Protein AF-A0A923P1H6-F1 (afdb_monomer_lite)

Foldseek 3Di:
DVVVVVVVVVVVVVVVVVVCQVPPCPHPVVVVVVVVVVVVVVVVVVVVVVVVVVVVVVVVVVVVVVVVVVVVCCVPVVDADPPDDDDDDPPDPVVVVVVVVVD

Radius of gyration: 40.37 Å; chains: 1; bounding box: 66×23×120 Å

Structure (mmCIF, N/CA/C/O backbone):
data_AF-A0A923P1H6-F1
#
_entry.id   AF-A0A923P1H6-F1
#
loop_
_atom_site.group_PDB
_atom_site.id
_atom_site.type_symbol
_atom_site.label_atom_id
_atom_site.label_alt_id
_atom_site.label_comp_id
_atom_site.label_asym_id
_atom_site.label_entity_id
_atom_site.label_seq_id
_atom_site.pdbx_PDB_ins_code
_atom_site.Cartn_x
_atom_site.Cartn_y
_atom_site.Cartn_z
_atom_site.occupancy
_atom_site.B_iso_or_equiv
_atom_site.auth_seq_id
_atom_site.auth_comp_id
_atom_site.auth_asym_id
_atom_site.auth_atom_id
_atom_site.pdbx_PDB_model_num
ATOM 1 N N . MET A 1 1 ? 39.484 12.284 -44.734 1.00 76.88 1 MET A N 1
ATOM 2 C CA . MET A 1 1 ? 39.556 10.960 -44.071 1.00 76.88 1 MET A CA 1
ATOM 3 C C . MET A 1 1 ? 39.105 11.040 -42.611 1.00 76.88 1 MET A C 1
ATOM 5 O O . MET A 1 1 ? 38.208 10.295 -42.248 1.00 76.88 1 MET A O 1
ATOM 9 N N . LEU A 1 2 ? 39.612 12.006 -41.829 1.00 83.69 2 LEU A N 1
ATOM 10 C CA . LEU A 1 2 ? 39.260 12.230 -40.414 1.00 83.69 2 LEU A CA 1
ATOM 11 C C . LEU A 1 2 ? 37.746 12.359 -40.134 1.00 83.69 2 LEU A C 1
ATOM 13 O O . LEU A 1 2 ? 37.215 11.638 -39.300 1.00 83.69 2 LEU A O 1
ATOM 17 N N . LEU A 1 3 ? 37.036 13.211 -40.888 1.00 88.31 3 LEU A N 1
ATOM 18 C CA . LEU A 1 3 ? 35.588 13.427 -40.721 1.00 88.31 3 LEU A CA 1
ATOM 19 C C . LEU A 1 3 ? 34.770 12.139 -40.892 1.00 88.31 3 LEU A C 1
ATOM 21 O O . LEU A 1 3 ? 33.863 11.891 -40.111 1.00 88.31 3 LEU A O 1
ATOM 25 N N . ARG A 1 4 ? 35.132 11.279 -41.855 1.00 92.50 4 ARG A N 1
ATOM 26 C CA . ARG A 1 4 ? 34.442 9.997 -42.087 1.00 92.50 4 ARG A CA 1
ATOM 27 C C . ARG A 1 4 ? 34.613 9.039 -40.905 1.00 92.50 4 ARG A C 1
ATOM 29 O O . ARG A 1 4 ? 33.657 8.380 -40.522 1.00 92.50 4 ARG A O 1
ATOM 36 N N . VAL A 1 5 ? 35.808 8.994 -40.314 1.00 94.69 5 VAL A N 1
ATOM 37 C CA . VAL A 1 5 ? 36.100 8.153 -39.141 1.00 94.69 5 VAL A CA 1
ATOM 38 C C . VAL A 1 5 ? 35.328 8.643 -37.915 1.00 94.69 5 VAL A C 1
ATOM 40 O O . VAL A 1 5 ? 34.713 7.836 -37.223 1.00 94.69 5 VAL A O 1
ATOM 43 N N . VAL A 1 6 ? 35.287 9.960 -37.686 1.00 94.31 6 VAL A N 1
ATOM 44 C CA . VAL A 1 6 ? 34.528 10.565 -36.578 1.00 94.31 6 VAL A CA 1
ATOM 45 C C . VAL A 1 6 ? 33.027 10.301 -36.724 1.00 94.31 6 VAL A C 1
ATOM 47 O O . VAL A 1 6 ? 32.384 9.904 -35.755 1.00 94.31 6 VAL A O 1
ATOM 50 N N . SER A 1 7 ? 32.468 10.440 -37.931 1.00 93.25 7 SER A N 1
ATOM 51 C CA . SER A 1 7 ? 31.056 10.131 -38.188 1.00 93.25 7 SER A CA 1
ATOM 52 C C . SER A 1 7 ? 30.720 8.663 -37.917 1.00 93.25 7 SER A C 1
ATOM 54 O O . SER A 1 7 ? 29.704 8.381 -37.291 1.00 93.25 7 SER A O 1
ATOM 56 N N . ILE A 1 8 ? 31.579 7.726 -38.334 1.00 96.06 8 ILE A N 1
ATOM 57 C CA . ILE A 1 8 ? 31.383 6.291 -38.070 1.00 96.06 8 ILE A CA 1
ATOM 58 C C . ILE A 1 8 ? 31.445 6.007 -36.565 1.00 96.06 8 ILE A C 1
ATOM 60 O O . ILE A 1 8 ? 30.584 5.303 -36.045 1.00 96.06 8 ILE A O 1
ATOM 64 N N . ALA A 1 9 ? 32.407 6.596 -35.850 1.00 95.19 9 ALA A N 1
ATOM 65 C CA . ALA A 1 9 ? 32.517 6.444 -34.401 1.00 95.19 9 ALA A CA 1
ATOM 66 C C . ALA A 1 9 ? 31.269 6.963 -33.665 1.00 95.19 9 ALA A C 1
ATOM 68 O O . ALA A 1 9 ? 30.772 6.298 -32.759 1.00 95.19 9 ALA A O 1
ATOM 69 N N . LEU A 1 10 ? 30.718 8.104 -34.093 1.00 94.38 10 LEU A N 1
ATOM 70 C CA . LEU A 1 10 ? 29.465 8.657 -33.568 1.00 94.38 10 LEU A CA 1
ATOM 71 C C . LEU A 1 10 ? 28.271 7.729 -33.810 1.00 94.38 10 LEU A C 1
ATOM 73 O O . LEU A 1 10 ? 27.474 7.520 -32.900 1.00 94.38 10 LEU A O 1
ATOM 77 N N . VAL A 1 11 ? 28.160 7.140 -35.004 1.00 96.38 11 VAL A N 1
ATOM 78 C CA . VAL A 1 11 ? 27.085 6.186 -35.325 1.00 96.38 11 VAL A CA 1
ATOM 79 C C . VAL A 1 11 ? 27.203 4.917 -34.481 1.00 96.38 11 VAL A C 1
ATOM 81 O O . VAL A 1 11 ? 26.199 4.436 -33.961 1.00 96.38 11 VAL A O 1
ATOM 84 N N . VAL A 1 12 ? 28.418 4.400 -34.287 1.00 96.00 12 VAL A N 1
ATOM 85 C CA . VAL A 1 12 ? 28.663 3.229 -33.431 1.00 96.00 12 VAL A CA 1
ATOM 86 C C . VAL A 1 12 ? 28.340 3.542 -31.969 1.00 96.00 12 VAL A C 1
ATOM 88 O O . VAL A 1 12 ? 27.638 2.767 -31.323 1.00 96.00 12 VAL A O 1
ATOM 91 N N . ALA A 1 13 ? 28.783 4.691 -31.454 1.00 93.94 13 ALA A N 1
ATOM 92 C CA . ALA A 1 13 ? 28.472 5.130 -30.095 1.00 93.94 13 ALA A CA 1
ATOM 93 C C . ALA A 1 13 ? 26.960 5.307 -29.888 1.00 93.94 13 ALA A C 1
ATOM 95 O O . ALA A 1 13 ? 26.419 4.880 -28.867 1.00 93.94 13 ALA A O 1
ATOM 96 N N . LEU A 1 14 ? 26.265 5.874 -30.880 1.00 94.75 14 LEU A N 1
ATOM 97 C CA . LEU A 1 14 ? 24.815 6.013 -30.855 1.00 94.75 14 LEU A CA 1
ATOM 98 C C . LEU A 1 14 ? 24.132 4.640 -30.857 1.00 94.75 14 LEU A C 1
ATOM 100 O O . LEU A 1 14 ? 23.265 4.404 -30.024 1.00 94.75 14 LEU A O 1
ATOM 104 N N . GLY A 1 15 ? 24.554 3.712 -31.720 1.00 94.38 15 GLY A N 1
ATOM 105 C CA . GLY A 1 15 ? 24.020 2.348 -31.765 1.00 94.38 15 GLY A CA 1
ATOM 106 C C . GLY A 1 15 ? 24.208 1.589 -30.448 1.00 94.38 15 GLY A C 1
ATOM 107 O O . GLY A 1 15 ? 23.265 0.975 -29.952 1.00 94.38 15 GLY A O 1
ATOM 108 N N . LEU A 1 16 ? 25.389 1.696 -29.832 1.00 89.81 16 LEU A N 1
ATOM 109 C CA . LEU A 1 16 ? 25.662 1.123 -28.511 1.00 89.81 16 LEU A CA 1
ATOM 110 C C . LEU A 1 16 ? 24.758 1.720 -27.429 1.00 89.81 16 LEU A C 1
ATOM 112 O O . LEU A 1 16 ? 24.256 0.985 -26.581 1.00 89.81 16 LEU A O 1
ATOM 116 N N . LEU A 1 17 ? 24.514 3.033 -27.465 1.00 86.81 17 LEU A N 1
ATOM 117 C CA . LEU A 1 17 ? 23.636 3.697 -26.506 1.00 86.81 17 LEU A CA 1
ATOM 118 C C . LEU A 1 17 ? 22.175 3.261 -26.676 1.00 86.81 17 LEU A C 1
ATOM 120 O O . LEU A 1 17 ? 21.505 3.003 -25.680 1.00 86.81 17 LEU A O 1
ATOM 124 N N . GLN A 1 18 ? 21.701 3.125 -27.919 1.00 86.06 18 GLN A N 1
ATOM 125 C CA . GLN A 1 18 ? 20.352 2.632 -28.218 1.00 86.06 18 GLN A CA 1
ATOM 126 C C . GLN A 1 18 ? 20.166 1.181 -27.747 1.00 86.06 18 GLN A C 1
ATOM 128 O O . GLN A 1 18 ? 19.181 0.873 -27.078 1.00 86.06 18 GLN A O 1
ATOM 133 N N . LEU A 1 19 ? 21.139 0.302 -28.021 1.00 85.44 19 LEU A N 1
ATOM 134 C CA . LEU A 1 19 ? 21.128 -1.081 -27.532 1.00 85.44 19 LEU A CA 1
ATOM 135 C C . LEU A 1 19 ? 21.148 -1.128 -26.004 1.00 85.44 19 LEU A C 1
ATOM 137 O O . LEU A 1 19 ? 20.335 -1.822 -25.397 1.00 85.44 19 LEU A O 1
ATOM 141 N N . ARG A 1 20 ? 22.022 -0.341 -25.370 1.00 83.12 20 ARG A N 1
ATOM 142 C CA . ARG A 1 20 ? 22.068 -0.238 -23.911 1.00 83.12 20 ARG A CA 1
ATOM 143 C C . ARG A 1 20 ? 20.725 0.226 -23.354 1.00 83.12 20 ARG A C 1
ATOM 145 O O . ARG A 1 20 ? 20.281 -0.343 -22.375 1.00 83.12 20 ARG A O 1
ATOM 152 N N . LEU A 1 21 ? 20.042 1.184 -23.978 1.00 76.50 21 LEU A N 1
ATOM 153 C CA . LEU A 1 21 ? 18.737 1.668 -23.515 1.00 76.50 21 LEU A CA 1
ATOM 154 C C . LEU A 1 21 ? 17.635 0.592 -23.593 1.00 76.50 21 LEU A C 1
ATOM 156 O O . LEU A 1 21 ? 16.774 0.528 -22.717 1.00 76.50 21 LEU A O 1
ATOM 160 N N . TRP A 1 22 ? 17.659 -0.260 -24.624 1.00 73.38 22 TRP A N 1
ATOM 161 C CA . TRP A 1 22 ? 16.703 -1.365 -24.785 1.00 73.38 22 TRP A CA 1
ATOM 162 C C . TRP A 1 22 ? 16.973 -2.553 -23.855 1.00 73.38 22 TRP A C 1
ATOM 164 O O . TRP A 1 22 ? 16.023 -3.224 -23.449 1.00 73.38 22 TRP A O 1
ATOM 174 N N . PHE A 1 23 ? 18.241 -2.805 -23.517 1.00 69.31 23 PHE A N 1
ATOM 175 C CA . PHE A 1 23 ? 18.673 -3.946 -22.701 1.00 69.31 23 PHE A CA 1
ATOM 176 C C . PHE A 1 23 ? 19.093 -3.586 -21.265 1.00 69.31 23 PHE A C 1
ATOM 178 O O . PHE A 1 23 ? 19.460 -4.483 -20.514 1.00 69.31 23 PHE A O 1
ATOM 185 N N . SER A 1 24 ? 19.048 -2.313 -20.859 1.00 65.69 24 SER A N 1
ATOM 186 C CA . SER A 1 24 ? 19.384 -1.900 -19.490 1.00 65.69 24 SER A CA 1
ATOM 187 C C . SER A 1 24 ? 18.390 -2.501 -18.495 1.00 65.69 24 SER A C 1
ATOM 189 O O . SER A 1 24 ? 17.180 -2.407 -18.709 1.00 65.69 24 SER A O 1
ATOM 191 N N . GLU A 1 25 ? 18.897 -3.054 -17.390 1.00 56.81 25 GLU A N 1
ATOM 192 C CA . GLU A 1 25 ?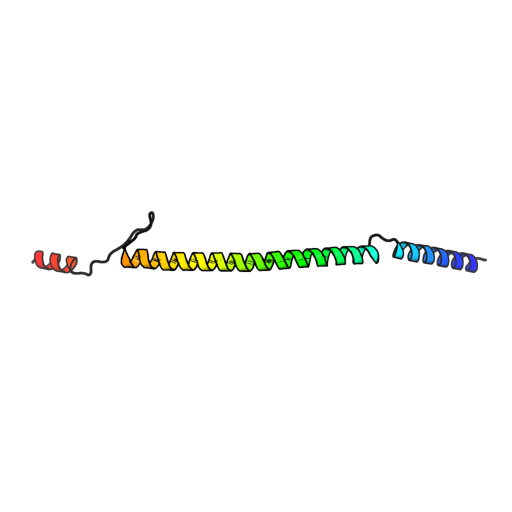 18.109 -3.549 -16.245 1.00 56.81 25 GLU A CA 1
ATOM 193 C C . GLU A 1 25 ? 17.127 -2.489 -15.717 1.00 56.81 25 GLU A C 1
ATOM 195 O O . GLU A 1 25 ? 15.969 -2.797 -15.442 1.00 56.81 25 GLU A O 1
ATOM 200 N N . ASP A 1 26 ? 17.543 -1.220 -15.721 1.00 55.00 26 ASP A N 1
ATOM 201 C CA . ASP A 1 26 ? 16.716 -0.063 -15.341 1.00 55.00 26 ASP A CA 1
ATOM 202 C C . ASP A 1 26 ? 15.843 0.512 -16.485 1.00 55.00 26 ASP A C 1
AT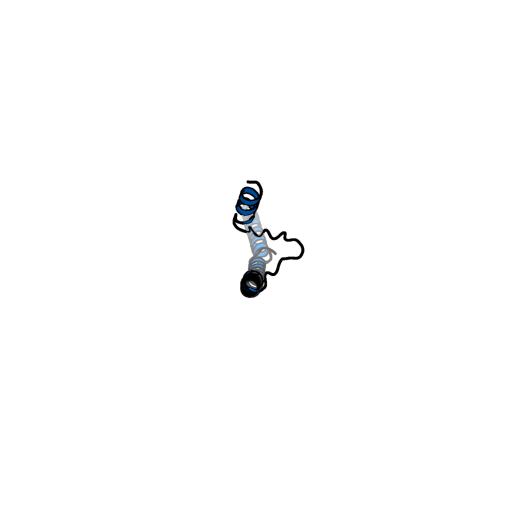OM 204 O O . ASP A 1 26 ? 15.195 1.549 -16.330 1.00 55.00 26 ASP A O 1
ATOM 208 N N . GLY A 1 27 ? 15.841 -0.114 -17.668 1.00 63.12 27 GLY A N 1
ATOM 209 C CA . GLY A 1 27 ? 15.105 0.342 -18.853 1.00 63.12 27 GLY A CA 1
ATOM 210 C C . GLY A 1 27 ? 13.594 0.052 -18.811 1.00 63.12 27 GLY A C 1
ATOM 211 O O . GLY A 1 27 ? 13.035 -0.369 -17.799 1.00 63.12 27 GLY A O 1
ATOM 212 N N . PHE A 1 28 ? 12.907 0.224 -19.952 1.00 56.56 28 PHE A N 1
ATOM 213 C CA . PHE A 1 28 ? 11.443 0.053 -20.104 1.00 56.56 28 PHE A CA 1
ATOM 214 C C . PHE A 1 28 ? 10.876 -1.252 -19.507 1.00 56.56 28 PHE A C 1
ATOM 216 O O . PHE A 1 28 ? 9.722 -1.274 -19.076 1.00 56.56 28 PHE A O 1
ATOM 223 N N . ARG A 1 29 ? 11.670 -2.333 -19.461 1.00 55.31 29 ARG A N 1
ATOM 224 C CA . ARG A 1 29 ? 11.265 -3.614 -18.859 1.00 55.31 29 ARG A CA 1
ATOM 225 C C . ARG A 1 29 ? 11.292 -3.589 -17.328 1.00 55.31 29 ARG A C 1
ATOM 227 O O . ARG A 1 29 ? 10.337 -4.073 -16.727 1.00 55.31 29 ARG A O 1
ATOM 234 N N . GLY A 1 30 ? 12.298 -2.968 -16.710 1.00 57.50 30 GLY A N 1
ATOM 235 C CA . GLY A 1 30 ? 12.400 -2.836 -15.253 1.00 57.50 30 GLY A CA 1
ATOM 236 C C . GLY A 1 30 ? 11.258 -2.002 -14.667 1.00 57.50 30 GLY A C 1
ATOM 237 O O . GLY A 1 30 ? 10.605 -2.415 -13.712 1.00 57.50 30 GLY A O 1
ATOM 238 N N . VAL A 1 31 ? 10.906 -0.883 -15.314 1.00 60.47 31 VAL A N 1
ATOM 239 C CA . VAL A 1 31 ? 9.773 -0.035 -14.889 1.00 60.47 31 VAL A CA 1
ATOM 240 C C . VAL A 1 31 ? 8.424 -0.742 -15.066 1.00 60.47 31 VAL A C 1
ATOM 242 O O . VAL A 1 31 ? 7.529 -0.563 -14.239 1.00 60.47 31 VAL A O 1
ATOM 245 N N . ALA A 1 32 ? 8.255 -1.560 -16.109 1.00 60.44 32 ALA A N 1
ATOM 246 C CA . ALA A 1 32 ? 7.028 -2.330 -16.315 1.00 60.44 32 ALA A CA 1
ATOM 247 C C . ALA A 1 32 ? 6.855 -3.433 -15.256 1.00 60.44 32 ALA A C 1
ATOM 249 O O . ALA A 1 32 ? 5.759 -3.593 -14.716 1.00 60.44 32 ALA A O 1
ATOM 250 N N . GLN A 1 33 ? 7.934 -4.140 -14.904 1.00 59.78 33 GLN A N 1
ATOM 251 C CA . GLN A 1 33 ? 7.916 -5.167 -13.859 1.00 59.78 33 GLN A CA 1
ATOM 252 C C . GLN A 1 33 ? 7.696 -4.562 -12.467 1.00 59.78 33 GLN A C 1
ATOM 254 O O . GLN A 1 33 ? 6.860 -5.056 -11.709 1.00 59.78 33 GLN A O 1
ATOM 259 N N . LEU A 1 34 ? 8.366 -3.447 -12.160 1.00 58.84 34 LEU A N 1
ATOM 260 C CA . LEU A 1 34 ? 8.222 -2.755 -10.880 1.00 58.84 34 LEU A CA 1
ATOM 261 C C . LEU A 1 34 ? 6.828 -2.123 -10.728 1.00 58.84 34 LEU A C 1
ATOM 263 O O . LEU A 1 34 ? 6.255 -2.149 -9.642 1.00 58.84 34 LEU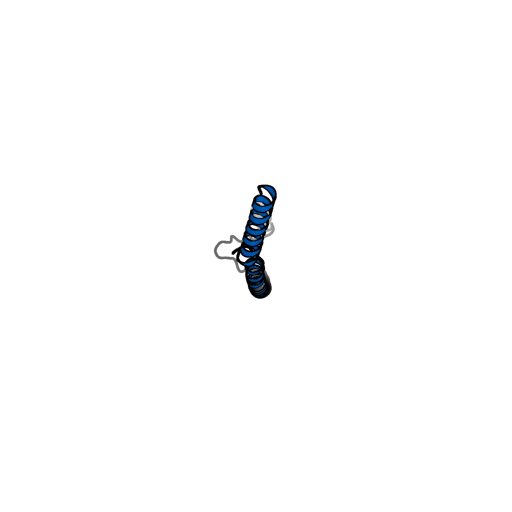 A O 1
ATOM 267 N N . ARG A 1 35 ? 6.224 -1.631 -11.824 1.00 59.97 35 ARG A N 1
ATOM 268 C CA . ARG A 1 35 ? 4.809 -1.214 -11.839 1.00 59.97 35 ARG A CA 1
ATOM 269 C C . ARG A 1 35 ? 3.855 -2.386 -11.619 1.00 59.97 35 ARG A C 1
ATOM 271 O O . ARG A 1 35 ? 2.869 -2.203 -10.913 1.00 59.97 35 ARG A O 1
ATOM 278 N N . GLY A 1 36 ? 4.140 -3.557 -12.190 1.00 60.75 36 GLY A N 1
ATOM 279 C CA . GLY A 1 36 ? 3.343 -4.770 -11.983 1.00 60.75 36 GLY A CA 1
ATOM 280 C C . GLY A 1 36 ? 3.307 -5.194 -10.513 1.00 60.75 36 GLY A C 1
ATOM 281 O O . GLY A 1 36 ? 2.229 -5.317 -9.934 1.00 60.75 36 GLY A O 1
ATOM 282 N N . GLN A 1 37 ? 4.478 -5.293 -9.879 1.00 60.88 37 GLN A N 1
ATOM 283 C CA . GLN A 1 37 ? 4.596 -5.652 -8.459 1.00 60.88 37 GLN A CA 1
ATOM 284 C C . GLN A 1 37 ? 3.931 -4.616 -7.536 1.00 60.88 37 GLN A C 1
ATOM 286 O O . GLN A 1 37 ? 3.288 -4.979 -6.551 1.00 60.88 37 GLN A O 1
ATOM 291 N N . LEU A 1 38 ? 3.997 -3.324 -7.886 1.00 66.12 38 LEU A N 1
ATOM 292 C CA . LEU A 1 38 ? 3.309 -2.266 -7.139 1.00 66.12 38 LEU A CA 1
ATOM 293 C C . LEU A 1 38 ? 1.779 -2.407 -7.168 1.00 66.12 38 LEU A C 1
ATOM 295 O O . LEU A 1 38 ? 1.107 -2.036 -6.205 1.00 66.12 38 LEU A O 1
ATOM 299 N N . VAL A 1 39 ? 1.212 -2.871 -8.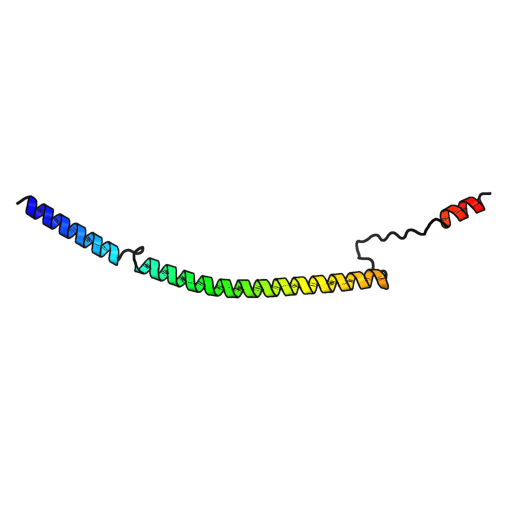285 1.00 66.88 39 VAL A N 1
ATOM 300 C CA . VAL A 1 39 ? -0.242 -3.050 -8.433 1.00 66.88 39 VAL A CA 1
ATOM 301 C C . VAL A 1 39 ? -0.723 -4.219 -7.582 1.00 66.88 39 VAL A C 1
ATOM 303 O O . VAL A 1 39 ? -1.732 -4.082 -6.889 1.00 66.88 39 VAL A O 1
ATOM 306 N N . GLU A 1 40 ? 0.022 -5.321 -7.585 1.00 67.50 40 GLU A N 1
ATOM 307 C CA . GLU A 1 40 ? -0.293 -6.522 -6.813 1.00 67.50 40 GLU A CA 1
ATOM 308 C C . GLU A 1 40 ? -0.202 -6.260 -5.304 1.00 67.50 40 GLU A C 1
ATOM 310 O O . GLU A 1 40 ? -1.181 -6.458 -4.581 1.00 67.50 40 GLU A O 1
ATOM 315 N N . GLN A 1 41 ? 0.890 -5.640 -4.839 1.00 59.66 41 GLN A N 1
ATOM 316 C CA . GLN A 1 41 ? 1.032 -5.259 -3.430 1.00 59.66 41 GLN A CA 1
ATOM 317 C C . GLN A 1 41 ? -0.037 -4.254 -2.972 1.00 59.66 41 GLN A C 1
ATOM 319 O O . GLN A 1 41 ? -0.532 -4.333 -1.848 1.00 59.66 41 GLN A O 1
ATOM 324 N N . ARG A 1 42 ? -0.453 -3.312 -3.833 1.00 64.62 42 ARG A N 1
ATOM 325 C CA . ARG A 1 42 ? -1.551 -2.378 -3.513 1.00 64.62 42 ARG A CA 1
ATOM 326 C C . ARG A 1 42 ? -2.922 -3.046 -3.469 1.00 64.62 42 ARG A C 1
ATOM 328 O O . ARG A 1 42 ? -3.829 -2.494 -2.841 1.00 64.62 42 ARG A O 1
ATOM 335 N N . ALA A 1 43 ? -3.124 -4.151 -4.179 1.00 69.81 43 ALA A N 1
ATOM 336 C CA . ALA A 1 43 ? -4.365 -4.913 -4.110 1.00 69.81 43 ALA A CA 1
ATOM 337 C C . ALA A 1 43 ? -4.434 -5.700 -2.794 1.00 69.81 43 ALA A C 1
ATOM 339 O O . ALA A 1 43 ? -5.434 -5.613 -2.081 1.00 69.81 43 ALA A O 1
ATOM 340 N N . GLU A 1 44 ? -3.341 -6.365 -2.424 1.00 70.31 44 GLU A N 1
ATOM 341 C CA . GLU A 1 44 ? -3.236 -7.114 -1.171 1.00 70.31 44 GLU A CA 1
ATOM 342 C C . GLU A 1 44 ? -3.371 -6.199 0.058 1.00 70.31 44 GLU A C 1
ATOM 344 O O . GLU A 1 44 ? -4.180 -6.456 0.952 1.00 70.31 44 GLU A O 1
ATOM 349 N N . ASN A 1 45 ? -2.670 -5.061 0.058 1.00 77.06 45 ASN A N 1
ATOM 350 C CA . ASN A 1 45 ? -2.717 -4.102 1.162 1.00 77.06 45 ASN A CA 1
ATOM 351 C C . ASN A 1 45 ? -4.125 -3.506 1.353 1.00 77.06 45 ASN A C 1
ATOM 353 O O . ASN A 1 45 ? -4.578 -3.335 2.482 1.00 77.06 45 ASN A O 1
ATOM 357 N N . ARG A 1 46 ? -4.878 -3.276 0.265 1.00 71.12 46 ARG A N 1
ATOM 358 C CA . ARG A 1 46 ? -6.285 -2.845 0.356 1.00 71.12 46 ARG A CA 1
ATOM 359 C C . ARG A 1 46 ? -7.165 -3.887 1.047 1.00 71.12 46 ARG A C 1
ATOM 361 O O . ARG A 1 46 ? -7.959 -3.518 1.908 1.00 71.12 46 ARG A O 1
ATOM 368 N N . GLY A 1 47 ? -6.993 -5.167 0.718 1.00 77.00 47 GLY A N 1
ATOM 369 C CA . GLY A 1 47 ? -7.723 -6.253 1.375 1.00 77.00 47 GLY A CA 1
ATOM 370 C C . GLY A 1 47 ? -7.397 -6.367 2.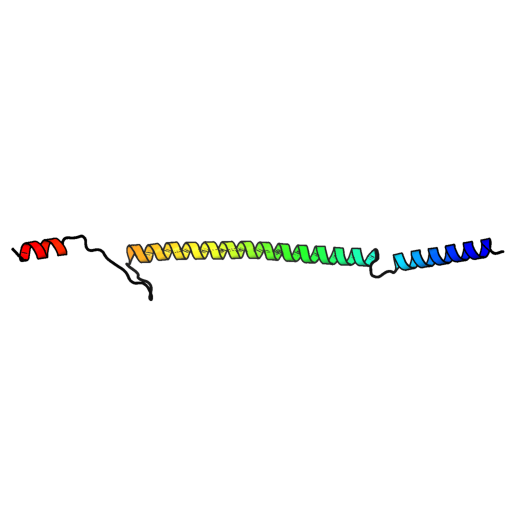867 1.00 77.00 47 GLY A C 1
ATOM 371 O O . GLY A 1 47 ? -8.300 -6.530 3.688 1.00 77.00 47 GLY A O 1
ATOM 372 N N . LEU A 1 48 ? -6.120 -6.227 3.233 1.00 70.38 48 LEU A N 1
ATOM 373 C CA . LEU A 1 48 ? -5.680 -6.235 4.631 1.00 70.38 48 LEU A CA 1
ATOM 374 C C . LEU A 1 48 ? -6.196 -5.018 5.409 1.00 70.38 48 LEU A C 1
ATOM 376 O O . LEU A 1 48 ? -6.684 -5.173 6.527 1.00 70.38 48 LEU A O 1
ATOM 380 N N . ALA A 1 49 ? -6.161 -3.825 4.811 1.00 74.56 49 ALA A N 1
ATOM 381 C CA . ALA A 1 49 ? -6.665 -2.604 5.433 1.00 74.56 49 ALA A CA 1
ATOM 382 C C . ALA A 1 49 ? -8.167 -2.688 5.742 1.00 74.56 49 ALA A C 1
ATOM 384 O O . ALA A 1 49 ? -8.616 -2.207 6.780 1.00 74.56 49 ALA A O 1
ATOM 385 N N . GLU A 1 50 ? -8.953 -3.315 4.867 1.00 76.75 50 GLU A N 1
ATOM 386 C CA . GLU A 1 50 ? -10.389 -3.472 5.092 1.00 76.75 50 GLU A CA 1
ATOM 387 C C . GLU A 1 50 ? -10.704 -4.491 6.195 1.00 76.75 50 GLU A C 1
ATOM 389 O O . GLU A 1 50 ? -11.602 -4.262 7.007 1.00 76.75 50 GLU A O 1
ATOM 394 N N . ARG A 1 51 ? -9.921 -5.573 6.290 1.00 77.56 51 ARG A N 1
ATOM 395 C CA . ARG A 1 51 ? -10.014 -6.530 7.404 1.00 77.56 51 ARG A CA 1
ATOM 396 C C . ARG A 1 51 ? -9.626 -5.888 8.731 1.00 77.56 51 ARG A C 1
ATOM 398 O O . ARG A 1 51 ? -10.359 -6.058 9.698 1.00 77.56 51 ARG A O 1
ATOM 405 N N . ASN A 1 52 ? -8.543 -5.111 8.763 1.00 83.06 52 ASN A N 1
ATOM 406 C CA . ASN A 1 52 ? -8.143 -4.377 9.964 1.00 83.06 52 ASN A CA 1
ATOM 407 C C . ASN A 1 52 ? -9.241 -3.423 10.432 1.00 83.06 52 ASN A C 1
ATOM 409 O O . ASN A 1 52 ? -9.591 -3.464 11.601 1.00 83.06 52 ASN A O 1
ATOM 413 N N . ARG A 1 53 ? -9.864 -2.650 9.532 1.00 78.44 53 ARG A N 1
ATOM 414 C CA . ARG A 1 53 ? -10.981 -1.772 9.923 1.00 78.44 53 ARG A CA 1
ATOM 415 C C . ARG A 1 53 ? -12.165 -2.536 10.514 1.00 78.44 53 ARG A C 1
ATOM 417 O O . ARG A 1 53 ? -12.797 -2.042 11.440 1.00 78.44 53 ARG A O 1
ATOM 424 N N . ARG A 1 54 ? -12.486 -3.722 9.984 1.00 78.31 54 ARG A N 1
ATOM 425 C CA . ARG A 1 54 ? -13.562 -4.563 10.537 1.00 78.31 54 ARG A CA 1
ATOM 426 C C . ARG A 1 54 ? -13.203 -5.097 11.919 1.00 78.31 54 ARG A C 1
ATOM 428 O O . ARG A 1 54 ? -14.021 -4.993 12.820 1.00 78.31 54 ARG A O 1
ATOM 435 N N . LEU A 1 55 ? -11.984 -5.606 12.087 1.00 72.62 55 LEU A N 1
ATOM 436 C CA . LEU A 1 55 ? -11.500 -6.113 13.371 1.00 72.62 55 LEU A CA 1
ATOM 437 C C . LEU A 1 55 ? -11.398 -5.002 14.421 1.00 72.62 55 LEU A C 1
ATOM 439 O O . LEU A 1 55 ? -11.763 -5.213 15.570 1.00 72.62 55 LEU A O 1
ATOM 443 N N . GLU A 1 56 ? -10.951 -3.806 14.040 1.00 77.56 56 GLU A N 1
ATOM 444 C CA . GLU A 1 56 ? -10.932 -2.638 14.926 1.00 77.56 56 GLU A CA 1
ATOM 445 C C . GLU A 1 56 ? -12.342 -2.246 15.371 1.00 77.56 56 GLU A C 1
ATOM 447 O O . GLU A 1 56 ? -12.551 -1.980 16.553 1.00 77.56 56 GLU A O 1
ATOM 452 N N . ALA A 1 57 ? -13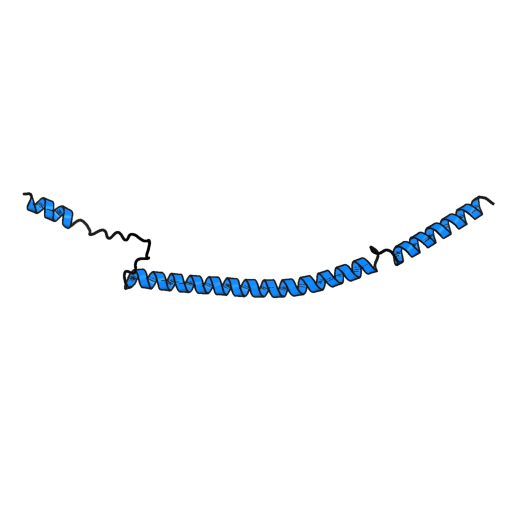.312 -2.251 14.454 1.00 76.19 57 ALA A N 1
ATOM 453 C CA . ALA A 1 57 ? -14.708 -1.987 14.788 1.00 76.19 57 ALA A CA 1
ATOM 454 C C . ALA A 1 57 ? -15.287 -3.064 15.719 1.00 76.19 57 ALA A C 1
ATOM 456 O O . ALA A 1 57 ? -15.970 -2.730 16.680 1.00 76.19 57 ALA A O 1
ATOM 457 N N . GLU A 1 58 ? -14.970 -4.337 15.483 1.00 75.50 58 GLU A N 1
ATOM 458 C CA . GLU A 1 58 ? -15.408 -5.456 16.323 1.00 75.50 58 GLU A CA 1
ATOM 459 C C . GLU A 1 58 ? -14.789 -5.387 17.727 1.00 75.50 58 GLU A C 1
ATOM 461 O O . GLU A 1 58 ? -15.483 -5.541 18.728 1.00 75.50 58 GLU A O 1
ATOM 466 N N . VAL A 1 59 ? -13.498 -5.057 17.836 1.00 77.81 59 VAL A N 1
ATOM 467 C CA . VAL A 1 59 ? -12.837 -4.831 19.131 1.00 77.81 59 VAL A CA 1
ATOM 468 C C . VAL A 1 59 ? -13.432 -3.624 19.855 1.00 77.81 59 VAL A C 1
ATOM 470 O O . VAL A 1 59 ? -13.590 -3.667 21.077 1.00 77.81 59 VAL A O 1
ATOM 473 N N . ALA A 1 60 ? -13.754 -2.548 19.134 1.00 75.25 60 ALA A N 1
ATOM 474 C CA . ALA A 1 60 ? -14.392 -1.374 19.715 1.00 75.25 60 ALA A CA 1
ATOM 475 C C . ALA A 1 60 ? -15.794 -1.704 20.251 1.00 75.25 60 ALA A C 1
ATOM 477 O O . ALA A 1 60 ? -16.091 -1.351 21.390 1.00 75.25 60 ALA A O 1
ATOM 478 N N . ASP A 1 61 ? -16.600 -2.437 19.481 1.00 77.75 61 ASP A N 1
ATOM 479 C CA . ASP A 1 61 ? -17.945 -2.875 19.867 1.00 77.75 61 ASP A CA 1
ATOM 480 C C . ASP A 1 61 ? -17.909 -3.809 21.088 1.00 77.75 61 ASP A C 1
ATOM 482 O O . ASP A 1 61 ? -18.599 -3.577 22.082 1.00 77.75 61 ASP A O 1
ATOM 486 N N . LEU A 1 62 ? -16.999 -4.792 21.091 1.00 74.56 62 LEU A N 1
ATOM 487 C CA . LEU A 1 62 ? -16.786 -5.681 22.236 1.00 74.56 62 LEU A CA 1
ATOM 488 C C . LEU A 1 62 ? -16.394 -4.899 23.494 1.00 74.56 62 LEU A C 1
ATOM 490 O O . LEU A 1 62 ? -16.956 -5.132 24.564 1.00 74.56 62 LEU A O 1
ATOM 494 N N . ARG A 1 63 ? -15.461 -3.942 23.386 1.00 71.38 63 ARG A N 1
ATOM 495 C CA . ARG A 1 63 ? -15.066 -3.090 24.520 1.00 71.38 63 ARG A CA 1
ATOM 496 C C . ARG A 1 63 ? -16.234 -2.264 25.048 1.00 71.38 63 ARG A C 1
ATOM 498 O O . ARG A 1 63 ? -16.393 -2.166 26.261 1.00 71.38 63 ARG A O 1
ATOM 505 N N . GLN A 1 64 ? -17.054 -1.707 24.161 1.00 71.56 64 GLN A N 1
ATOM 506 C CA . GLN A 1 64 ? -18.224 -0.923 24.546 1.00 71.56 64 GLN A CA 1
ATOM 507 C C . GLN A 1 64 ? -19.276 -1.788 25.256 1.00 71.56 64 GLN A C 1
ATOM 509 O O . GLN A 1 64 ? -19.815 -1.376 26.284 1.00 71.56 64 GLN A O 1
ATOM 514 N N . GLY A 1 65 ? -19.498 -3.014 24.772 1.00 72.25 65 GLY A N 1
ATOM 515 C CA . GLY A 1 65 ? -20.370 -3.997 25.413 1.00 72.25 65 GLY A CA 1
ATOM 516 C C . GLY A 1 65 ? -19.891 -4.407 26.809 1.00 72.25 65 GLY A C 1
ATOM 517 O O . GLY A 1 65 ? -20.699 -4.476 27.736 1.00 72.25 65 GLY A O 1
ATOM 518 N N . PHE A 1 66 ? -18.581 -4.612 26.994 1.00 73.81 66 PHE A N 1
ATOM 519 C CA . PHE A 1 66 ? -18.009 -4.904 28.314 1.00 73.81 66 PHE A CA 1
ATOM 520 C C . PHE A 1 66 ? -18.144 -3.729 29.283 1.00 73.81 66 PHE A C 1
ATOM 522 O O . PHE A 1 66 ? -18.544 -3.951 30.422 1.00 73.81 66 PHE A O 1
ATOM 529 N N . SER A 1 67 ? -17.882 -2.494 28.847 1.00 72.81 67 SER A N 1
ATOM 530 C CA . SER A 1 67 ? -18.046 -1.315 29.708 1.00 72.81 67 SER A CA 1
ATOM 531 C C . SER A 1 67 ? -19.500 -1.104 30.139 1.00 72.81 67 SER A C 1
ATOM 533 O O . SER A 1 67 ? -19.754 -0.825 31.308 1.00 72.81 67 SER A O 1
ATOM 535 N N . ALA A 1 68 ? -20.465 -1.308 29.236 1.00 72.56 68 ALA A N 1
ATOM 536 C CA . ALA A 1 68 ? -21.887 -1.231 29.574 1.00 72.56 68 ALA A CA 1
ATOM 537 C C . ALA A 1 68 ? -22.309 -2.319 30.583 1.00 72.56 68 ALA A C 1
ATOM 539 O O . ALA A 1 68 ? -23.101 -2.063 31.494 1.00 72.56 68 ALA A O 1
ATOM 540 N N . LEU A 1 69 ? -21.760 -3.530 30.451 1.00 74.44 69 LEU A N 1
ATOM 541 C CA . LEU A 1 69 ? -22.010 -4.629 31.384 1.00 74.44 69 LEU A CA 1
ATOM 542 C C . LEU A 1 69 ? -21.357 -4.384 32.753 1.00 74.44 69 LEU A C 1
ATOM 544 O O . LEU A 1 69 ? -21.963 -4.660 33.787 1.00 74.44 69 LEU A O 1
ATOM 548 N N . GLU A 1 70 ? -20.141 -3.843 32.767 1.00 79.50 70 GLU A N 1
ATOM 549 C CA . GLU A 1 70 ? -19.398 -3.482 33.975 1.00 79.50 70 GLU A CA 1
ATOM 550 C C . GLU A 1 70 ? -20.123 -2.389 34.769 1.00 79.50 70 GLU A C 1
ATOM 552 O O . GLU A 1 70 ? -20.257 -2.495 35.987 1.00 79.50 70 GLU A O 1
ATOM 557 N N . GLU A 1 71 ? -20.675 -1.383 34.090 1.00 76.25 71 GLU A N 1
ATOM 558 C CA . GLU A 1 71 ? -21.459 -0.324 34.727 1.00 76.25 71 GLU A CA 1
ATOM 559 C C . GLU A 1 71 ? -22.753 -0.863 35.355 1.00 76.25 71 GLU A C 1
ATOM 561 O O . GLU A 1 71 ? -23.084 -0.515 36.492 1.00 76.25 71 GLU A O 1
ATOM 566 N N . ARG A 1 72 ? -23.442 -1.797 34.683 1.00 75.44 72 ARG A N 1
ATOM 567 C CA . ARG A 1 72 ? -24.598 -2.510 35.255 1.00 75.44 72 ARG A CA 1
ATOM 568 C C . ARG A 1 72 ? -24.202 -3.358 36.470 1.00 75.44 72 ARG A C 1
ATOM 570 O O . ARG A 1 72 ? -24.895 -3.328 37.481 1.00 75.44 72 ARG A O 1
ATOM 577 N N . ALA A 1 73 ? -23.082 -4.078 36.405 1.00 81.44 73 ALA A N 1
ATOM 578 C CA . ALA A 1 73 ? -22.598 -4.902 37.513 1.00 81.44 73 ALA A CA 1
ATOM 579 C C . ALA A 1 73 ? -22.176 -4.060 38.731 1.00 81.44 73 ALA A C 1
ATOM 581 O O . ALA A 1 73 ? -22.478 -4.425 39.868 1.00 81.44 73 ALA A O 1
ATOM 582 N N . ARG A 1 74 ? -21.525 -2.912 38.514 1.00 82.31 74 ARG A N 1
ATOM 583 C CA . ARG A 1 74 ? -21.156 -1.984 39.592 1.00 82.31 74 ARG A CA 1
ATOM 584 C C . ARG A 1 74 ? -22.378 -1.309 40.219 1.00 82.31 74 ARG A C 1
ATOM 586 O O . ARG A 1 74 ? -22.445 -1.213 41.440 1.00 82.31 74 ARG A O 1
ATOM 593 N N . SER A 1 75 ? -23.338 -0.862 39.406 1.00 78.31 75 SER A N 1
ATOM 594 C CA . SER A 1 75 ? -24.522 -0.130 39.887 1.00 78.31 75 SER A CA 1
ATOM 595 C C . SER A 1 75 ? -25.553 -1.013 40.594 1.00 78.31 75 SER A C 1
ATOM 597 O O . SER A 1 75 ? -26.048 -0.627 41.649 1.00 78.31 75 SER A O 1
ATOM 599 N N . ASP A 1 76 ? -25.858 -2.195 40.054 1.00 74.19 76 ASP A N 1
ATOM 600 C CA . ASP A 1 76 ? -26.918 -3.055 40.595 1.00 74.19 76 ASP A CA 1
ATOM 601 C C . ASP A 1 76 ? -26.423 -4.068 41.626 1.00 74.19 76 ASP A C 1
ATOM 603 O O . ASP A 1 76 ? -27.132 -4.380 42.582 1.00 74.19 76 ASP A O 1
ATOM 607 N N . LEU A 1 77 ? -25.234 -4.638 41.406 1.00 76.31 77 LEU A N 1
ATOM 608 C CA . LEU A 1 77 ? -24.713 -5.738 42.223 1.00 76.31 77 LEU A CA 1
ATOM 609 C C . LEU A 1 77 ? -23.657 -5.268 43.226 1.00 76.31 77 LEU A C 1
ATOM 611 O O . LEU A 1 77 ? -23.183 -6.074 44.024 1.00 76.31 77 LEU A O 1
ATOM 615 N N . GLY A 1 78 ? -23.277 -3.985 43.191 1.00 75.81 78 GLY A N 1
ATOM 616 C CA . GLY A 1 78 ? -22.222 -3.441 44.047 1.00 75.81 78 GLY A CA 1
ATOM 617 C C . GLY A 1 78 ? -20.877 -4.135 43.828 1.00 75.81 78 GLY A C 1
ATOM 618 O O . GLY A 1 78 ? -20.102 -4.282 44.771 1.00 75.81 78 GLY A O 1
ATOM 619 N N . LEU A 1 79 ? -20.625 -4.627 42.609 1.00 81.25 79 LEU A N 1
ATOM 620 C CA . LEU A 1 79 ? -19.411 -5.366 42.281 1.00 81.25 79 LEU A CA 1
ATOM 621 C C . LEU A 1 79 ? -18.188 -4.439 42.396 1.00 81.25 79 LEU A C 1
ATOM 623 O O . LEU A 1 79 ? -18.172 -3.365 41.800 1.00 81.25 79 LEU A O 1
ATOM 627 N N . ILE A 1 80 ? -17.160 -4.856 43.137 1.00 77.31 80 ILE A N 1
ATOM 628 C CA . ILE A 1 80 ? -15.903 -4.111 43.310 1.00 77.31 80 ILE A CA 1
ATOM 629 C C . ILE A 1 80 ? -14.777 -4.939 42.690 1.00 77.31 80 ILE A C 1
ATOM 631 O O . ILE A 1 80 ? -14.690 -6.146 42.933 1.00 77.31 80 ILE A O 1
ATOM 635 N N . GLY A 1 81 ? -13.932 -4.315 41.866 1.00 78.81 81 GLY A N 1
ATOM 636 C CA . GLY A 1 81 ? -12.809 -5.003 41.234 1.00 78.81 81 GLY A CA 1
ATOM 637 C C . GLY A 1 81 ? -11.778 -5.511 42.258 1.00 78.81 81 GLY A C 1
ATOM 638 O O . GLY A 1 81 ? -11.633 -4.926 43.330 1.00 78.81 81 GLY A O 1
ATOM 639 N N . PRO A 1 82 ? -10.999 -6.564 41.939 1.00 77.00 82 PRO A N 1
ATOM 640 C CA . PRO A 1 82 ? -10.063 -7.193 42.881 1.00 77.00 82 PRO A CA 1
ATOM 641 C C . PRO A 1 82 ? -8.952 -6.271 43.422 1.00 77.00 82 PRO A C 1
ATOM 643 O O . PRO A 1 82 ? -8.329 -6.617 44.419 1.00 77.00 82 PRO A O 1
ATOM 646 N N . ASN A 1 83 ? -8.719 -5.107 42.802 1.00 78.94 83 ASN A N 1
ATOM 647 C CA . ASN A 1 83 ? -7.738 -4.096 43.224 1.00 78.94 83 ASN A CA 1
ATOM 648 C C . ASN A 1 83 ? -8.372 -2.703 43.454 1.00 78.94 83 ASN A C 1
ATOM 650 O O . ASN A 1 83 ? -7.685 -1.689 43.334 1.00 78.94 83 ASN A O 1
ATOM 654 N N . GLU A 1 84 ? -9.673 -2.625 43.746 1.00 77.88 84 GLU A N 1
ATOM 655 C CA . GLU A 1 84 ? -10.382 -1.354 43.959 1.00 77.88 84 GLU A CA 1
ATOM 656 C C . GLU A 1 84 ? -10.799 -1.167 45.427 1.00 77.88 84 GLU A C 1
ATOM 658 O O . GLU A 1 84 ? -11.268 -2.095 46.083 1.00 77.88 84 GLU A O 1
ATOM 663 N N . THR A 1 85 ? -10.664 0.061 45.943 1.00 78.50 85 THR A N 1
ATOM 664 C CA . THR A 1 85 ? -11.142 0.446 47.281 1.00 78.50 85 THR A CA 1
ATOM 665 C C . THR A 1 85 ? -12.429 1.255 47.143 1.00 78.50 85 THR A C 1
ATOM 667 O O . THR A 1 85 ? -12.411 2.365 46.610 1.00 78.50 85 THR A O 1
ATOM 670 N N . PHE A 1 86 ? -13.549 0.716 47.630 1.00 78.69 86 PHE A N 1
ATOM 671 C CA . PHE A 1 86 ? -14.860 1.367 47.565 1.00 78.69 86 PHE A CA 1
ATOM 672 C C . PHE A 1 86 ? -15.137 2.201 48.823 1.00 78.69 86 PHE A C 1
ATOM 674 O O . PHE A 1 86 ? -15.109 1.683 49.939 1.00 78.69 86 PHE A O 1
ATOM 681 N N . TYR A 1 87 ? -15.425 3.493 48.648 1.00 77.75 87 TYR A N 1
ATOM 682 C CA . TYR A 1 87 ? -15.746 4.416 49.740 1.00 77.75 87 TYR A CA 1
ATOM 683 C C . TYR A 1 87 ? -17.242 4.745 49.734 1.00 77.75 87 TYR A C 1
ATOM 685 O O . TYR A 1 87 ? -17.734 5.394 48.813 1.00 77.75 87 TYR A O 1
ATOM 693 N N . ILE A 1 88 ? -17.963 4.340 50.783 1.00 76.75 88 ILE A N 1
ATOM 694 C CA . ILE A 1 88 ? -19.363 4.727 51.004 1.00 76.75 88 ILE A CA 1
ATOM 695 C C . ILE A 1 88 ? -19.386 5.854 52.030 1.00 76.75 88 ILE A C 1
ATOM 697 O O . ILE A 1 88 ? -19.017 5.659 53.187 1.00 76.75 88 ILE A O 1
ATOM 701 N N . PHE A 1 89 ? -19.845 7.035 51.622 1.00 78.38 89 PHE A N 1
ATOM 702 C CA . PHE A 1 89 ? -20.093 8.131 52.551 1.00 78.38 89 PHE A CA 1
ATOM 703 C C . PHE A 1 89 ? -21.473 7.940 53.190 1.00 78.38 89 PHE A C 1
ATOM 705 O O . PHE A 1 89 ? -22.489 8.304 52.598 1.00 78.38 89 PHE A O 1
ATOM 712 N N . THR A 1 90 ? -21.535 7.378 54.401 1.00 74.06 90 THR A N 1
ATOM 713 C CA . THR A 1 90 ? -22.755 7.453 55.216 1.00 74.06 90 THR A CA 1
ATOM 714 C C . THR A 1 90 ? -22.945 8.908 55.639 1.00 74.06 90 THR A C 1
ATOM 716 O O . THR A 1 90 ? -22.116 9.522 56.312 1.00 74.06 90 THR A O 1
ATOM 719 N N . GLY A 1 91 ? -24.007 9.532 55.134 1.00 63.50 91 GLY A N 1
ATOM 720 C CA . GLY A 1 91 ? -24.247 10.953 55.339 1.00 63.50 91 GLY A CA 1
ATOM 721 C C . GLY A 1 91 ? -24.495 11.273 56.810 1.00 63.50 91 GLY A C 1
ATOM 722 O O . GLY A 1 91 ? -25.571 10.976 57.302 1.00 63.50 91 GLY A O 1
ATOM 723 N N . LYS A 1 92 ? -23.519 11.909 57.473 1.00 63.59 92 LYS A N 1
ATOM 724 C CA . LYS A 1 92 ? -23.607 12.837 58.630 1.00 63.59 92 LYS A CA 1
ATOM 725 C C . LYS A 1 92 ? -24.545 12.519 59.822 1.00 63.59 92 LYS A C 1
ATOM 727 O O . LYS A 1 92 ? -24.604 13.340 60.735 1.00 63.59 92 LYS A O 1
ATOM 732 N N . GLN A 1 93 ? -25.212 11.371 59.900 1.00 59.00 93 GLN A N 1
ATOM 733 C CA . GLN A 1 93 ? -26.032 10.978 61.054 1.00 59.00 93 GLN A CA 1
ATOM 734 C C . GLN A 1 93 ? -25.165 10.413 62.186 1.00 59.00 93 GLN A C 1
ATOM 736 O O . GLN A 1 93 ? -25.411 10.710 63.352 1.00 59.00 93 GLN A O 1
ATOM 741 N N . ASP A 1 94 ? -24.064 9.741 61.851 1.00 57.81 94 ASP A N 1
ATOM 742 C CA . ASP A 1 94 ? -23.132 9.161 62.829 1.00 57.81 94 ASP A CA 1
ATOM 743 C C . ASP A 1 94 ? -22.355 10.243 63.607 1.00 57.81 94 ASP A C 1
ATOM 745 O O . ASP A 1 94 ? -21.941 10.037 64.749 1.00 57.81 94 ASP A O 1
ATOM 749 N N . ALA A 1 95 ? -22.174 11.420 62.995 1.00 60.03 95 ALA A N 1
ATOM 750 C CA . ALA A 1 95 ? -21.529 12.576 63.616 1.00 60.03 95 ALA A CA 1
ATOM 751 C C . ALA A 1 95 ? -22.481 13.334 64.559 1.00 60.03 95 ALA A C 1
ATOM 753 O O . ALA A 1 95 ? -22.060 13.751 65.632 1.00 60.03 95 ALA A O 1
ATOM 754 N N . GLN A 1 96 ? -23.764 13.469 64.198 1.00 60.59 96 GLN A N 1
ATOM 755 C CA . GLN A 1 96 ? -24.769 14.131 65.043 1.00 60.59 96 GLN A CA 1
ATOM 756 C C . GLN A 1 96 ? -25.243 13.248 66.208 1.00 60.59 96 GLN A C 1
ATOM 758 O O . GLN A 1 96 ? -25.481 13.763 67.297 1.00 60.59 96 GLN A O 1
ATOM 763 N N . ALA A 1 97 ? -25.330 11.926 66.021 1.00 60.84 97 ALA A N 1
ATOM 764 C CA . ALA A 1 97 ? -25.728 10.996 67.080 1.00 60.84 97 ALA A CA 1
ATOM 765 C C . ALA A 1 97 ? -24.695 10.916 68.221 1.00 60.84 97 ALA A C 1
ATOM 767 O O . ALA A 1 97 ? -25.067 10.805 69.387 1.00 60.84 97 ALA A O 1
ATOM 768 N N . ARG A 1 98 ? -23.398 11.025 67.902 1.00 63.56 98 ARG A N 1
ATOM 769 C CA . ARG A 1 98 ? -22.318 11.079 68.903 1.00 63.56 98 ARG A CA 1
ATOM 770 C C . ARG A 1 98 ? -22.323 12.378 69.709 1.00 63.56 98 ARG A C 1
ATOM 772 O O . ARG A 1 98 ? -22.055 12.339 70.903 1.00 63.56 98 ARG A O 1
ATOM 779 N N . ASP A 1 99 ? -22.669 13.493 69.071 1.00 64.62 99 ASP A N 1
ATOM 780 C CA . ASP A 1 99 ? -22.715 14.816 69.705 1.00 64.62 99 ASP A CA 1
ATOM 781 C C . ASP A 1 99 ? -23.958 14.994 70.603 1.00 64.62 99 ASP A C 1
ATOM 783 O O . ASP A 1 99 ? -23.912 15.711 71.600 1.00 64.62 99 ASP A O 1
ATOM 787 N N . LEU A 1 100 ? -25.062 14.295 70.296 1.00 64.94 100 LEU A N 1
ATOM 788 C CA . LEU A 1 100 ? -26.243 14.220 71.167 1.00 64.94 100 LEU A CA 1
ATOM 789 C C . LEU A 1 100 ? -26.054 13.276 72.363 1.00 64.94 100 LEU A C 1
ATOM 791 O O . LEU A 1 100 ? -26.617 13.536 73.417 1.00 64.94 100 LEU A O 1
ATOM 795 N N . ALA A 1 101 ? -25.286 12.193 72.210 1.00 60.59 101 ALA A N 1
ATOM 796 C CA . ALA A 1 101 ? -25.001 11.248 73.296 1.00 60.59 101 ALA A CA 1
ATOM 797 C C . ALA A 1 101 ? -23.939 11.759 74.293 1.00 60.59 101 ALA A C 1
ATOM 799 O O . ALA A 1 101 ? -23.761 11.166 75.354 1.00 60.59 101 ALA A O 1
ATOM 800 N N . ALA A 1 102 ? -23.222 12.832 73.943 1.00 63.94 102 ALA A N 1
ATOM 801 C CA . ALA A 1 102 ? -22.196 13.471 74.769 1.00 63.94 102 ALA A CA 1
ATOM 802 C C . ALA A 1 102 ? -22.701 14.711 75.543 1.00 63.94 102 ALA A C 1
ATOM 804 O O . ALA A 1 102 ? -21.893 15.412 76.156 1.00 63.94 102 ALA A O 1
ATOM 805 N N . ARG A 1 103 ? -24.011 14.992 75.509 1.00 56.34 103 ARG A N 1
ATOM 806 C CA . ARG A 1 103 ? -24.695 16.022 76.309 1.00 56.34 103 ARG A CA 1
ATOM 807 C C . ARG A 1 103 ? -25.604 15.372 77.341 1.00 56.34 103 ARG A C 1
ATOM 809 O O . ARG A 1 103 ? -25.694 15.944 78.446 1.00 56.34 103 ARG A O 1
#

Sequence (103 aa):
MLLRVVSIALVVALGLLQLRLWFSEDGFRGVAQLRGQLVEQRAENRGLAERNRRLEAEVADLRQGFSALEERARSDLGLIGPNETFYIFTGKQDAQARDLAAR

Secondary structure (DSSP, 8-state):
-HHHHHHHHHHHHHHHHHHHHHH-TTSHHHHHHHHHHHHHHHHHHHHHHHHHHHHHHHHHHHHHHHHHHHHHHHHHH----TT--------SHHHHHHHHHT-

pLDDT: mean 74.23, std 11.07, range [55.0, 96.38]